Protein AF-A0AAD9ZDY5-F1 (afdb_monomer_lite)

Organism: NCBI:txid209136

Structure (mmCIF, N/CA/C/O backbone):
data_AF-A0AAD9ZDY5-F1
#
_entry.id   AF-A0AAD9ZDY5-F1
#
loop_
_atom_site.group_PDB
_atom_site.id
_atom_site.type_symbol
_atom_site.label_atom_id
_atom_site.label_alt_id
_atom_site.label_comp_id
_atom_site.label_asym_id
_atom_site.label_entity_id
_atom_site.label_seq_id
_atom_site.pdbx_PDB_ins_code
_atom_site.Cartn_x
_atom_site.Cartn_y
_atom_site.Cartn_z
_atom_site.occupancy
_atom_site.B_iso_or_equiv
_atom_site.auth_seq_id
_atom_site.auth_comp_id
_atom_site.auth_asym_id
_atom_site.auth_atom_id
_atom_site.pdbx_PDB_model_num
ATOM 1 N N . MET A 1 1 ? -58.727 26.977 -11.444 1.00 48.38 1 MET A N 1
ATOM 2 C CA . MET A 1 1 ? -58.550 25.915 -10.421 1.00 48.38 1 MET A CA 1
ATOM 3 C C . MET A 1 1 ? -57.784 26.545 -9.256 1.00 48.38 1 MET A C 1
ATOM 5 O O . MET A 1 1 ? -56.664 26.958 -9.474 1.00 48.38 1 MET A O 1
ATOM 9 N N . LYS A 1 2 ? -58.421 27.080 -8.205 1.00 44.88 2 LYS A N 1
ATOM 10 C CA . LYS A 1 2 ? -58.907 26.459 -6.950 1.00 44.88 2 LYS A CA 1
ATOM 11 C C . LYS A 1 2 ? -57.870 25.620 -6.163 1.00 44.88 2 LYS A C 1
ATOM 13 O O . LYS A 1 2 ? -57.657 24.466 -6.496 1.00 44.88 2 LYS A O 1
ATOM 18 N N . ARG A 1 3 ? -57.449 26.233 -5.041 1.00 40.69 3 ARG A N 1
ATOM 19 C CA . ARG A 1 3 ? -57.133 25.722 -3.685 1.00 40.69 3 ARG A CA 1
ATOM 20 C C . ARG A 1 3 ? -55.734 25.196 -3.337 1.00 40.69 3 ARG A C 1
ATOM 22 O O . ARG A 1 3 ? -55.318 24.111 -3.715 1.00 40.69 3 ARG A O 1
ATOM 29 N N . SER A 1 4 ? -55.134 25.991 -2.453 1.00 51.84 4 SER A N 1
ATOM 30 C CA . SER A 1 4 ? -54.236 25.678 -1.345 1.00 51.84 4 SER A CA 1
ATOM 31 C C . SER A 1 4 ? -54.611 24.438 -0.517 1.00 51.84 4 SER A C 1
ATOM 33 O O . SER A 1 4 ? -55.786 24.232 -0.225 1.00 51.84 4 SER A O 1
ATOM 35 N N . HIS A 1 5 ? -53.577 23.746 -0.029 1.00 54.25 5 HIS A N 1
ATOM 36 C CA . HIS A 1 5 ? -53.482 22.949 1.210 1.00 54.25 5 HIS A CA 1
ATOM 37 C C . HIS A 1 5 ? -52.012 23.139 1.669 1.00 54.25 5 HIS A C 1
ATOM 39 O O . HIS A 1 5 ? -51.131 22.971 0.835 1.00 54.25 5 HIS A O 1
ATOM 45 N N . SER A 1 6 ? -51.584 23.689 2.815 1.00 48.94 6 SER A N 1
ATOM 46 C CA . SER A 1 6 ? -51.916 23.586 4.249 1.00 48.94 6 SER A CA 1
ATOM 47 C C . SER A 1 6 ? -51.700 22.202 4.875 1.00 48.94 6 SER A C 1
ATOM 49 O O . SER A 1 6 ? -52.389 21.263 4.491 1.00 48.94 6 SER A O 1
ATOM 51 N N . GLY A 1 7 ? -50.863 22.150 5.924 1.00 44.59 7 GLY A N 1
ATOM 52 C CA . GLY A 1 7 ? -50.827 21.094 6.955 1.00 44.59 7 GLY A CA 1
ATOM 53 C C . GLY A 1 7 ? -49.556 20.237 6.909 1.00 44.59 7 GLY A C 1
ATOM 54 O O . GLY A 1 7 ? -49.400 19.461 5.981 1.00 44.59 7 GLY A O 1
ATOM 55 N N . LEU A 1 8 ? -48.542 20.491 7.747 1.00 52.94 8 LEU A N 1
ATOM 56 C CA . LEU A 1 8 ? -48.371 20.037 9.147 1.00 52.94 8 LEU A CA 1
ATOM 57 C C . LEU A 1 8 ? -48.016 18.544 9.272 1.00 52.94 8 LEU A C 1
ATOM 59 O O . LEU A 1 8 ? -48.849 17.693 8.992 1.00 52.94 8 LEU A O 1
ATOM 63 N N . SER A 1 9 ? -46.840 18.247 9.838 1.00 45.91 9 SER A N 1
ATOM 64 C CA . SER A 1 9 ? -46.725 17.163 10.821 1.00 45.91 9 SER A CA 1
ATOM 65 C C . SER A 1 9 ? -45.540 17.398 11.756 1.00 45.91 9 SER A C 1
ATOM 67 O O . SER A 1 9 ? -44.378 17.300 11.369 1.00 45.91 9 SER A O 1
ATOM 69 N N . SER A 1 10 ? -45.886 17.753 12.990 1.00 53.31 10 SER A N 1
ATOM 70 C CA . SER A 1 10 ? -45.006 18.027 14.120 1.00 53.31 10 SER A CA 1
ATOM 71 C C . SER A 1 10 ? -45.019 16.840 15.066 1.00 53.31 10 SER A C 1
ATOM 73 O O . SER A 1 10 ? -46.052 16.630 15.694 1.00 53.31 10 SER A O 1
ATOM 75 N N . HIS A 1 11 ? -43.910 16.129 15.272 1.00 50.25 11 HIS A N 1
ATOM 76 C CA . HIS A 1 11 ? -43.751 15.334 16.495 1.00 50.25 11 HIS A CA 1
ATOM 77 C C . HIS A 1 11 ? -42.290 15.004 16.759 1.00 50.25 11 HIS A C 1
ATOM 79 O O . HIS A 1 11 ? -41.773 14.091 16.126 1.00 50.25 11 HIS A O 1
ATOM 85 N N . ASN A 1 12 ? -41.692 15.651 17.765 1.00 50.47 12 ASN A N 1
ATOM 86 C CA . ASN A 1 12 ? -40.904 14.947 18.778 1.00 50.47 12 ASN A CA 1
ATOM 87 C C . ASN A 1 12 ? -40.606 15.833 20.005 1.00 50.47 12 ASN A C 1
ATOM 89 O O . ASN A 1 12 ? -39.771 16.729 19.988 1.00 50.47 12 ASN A O 1
ATOM 93 N N . THR A 1 13 ? -41.332 15.487 21.073 1.00 49.62 13 THR A N 1
ATOM 94 C CA . THR A 1 13 ? -40.859 15.339 22.459 1.00 49.62 13 THR A CA 1
ATOM 95 C C . THR A 1 13 ? -40.334 16.573 23.193 1.00 49.62 13 THR A C 1
ATOM 97 O O . THR A 1 13 ? -39.144 16.866 23.226 1.00 49.62 13 THR A O 1
ATOM 100 N N . CYS A 1 14 ? -41.280 17.213 23.885 1.00 41.66 14 CYS A N 1
ATOM 101 C CA . CYS A 1 14 ? -41.255 17.466 25.330 1.00 41.66 14 CYS A CA 1
ATOM 102 C C . CYS A 1 14 ? -40.020 16.894 26.056 1.00 41.66 14 CYS A C 1
ATOM 104 O O . CYS A 1 14 ? -39.949 15.692 26.309 1.00 41.66 14 CYS A O 1
ATOM 106 N N . THR A 1 15 ? -39.097 17.777 26.434 1.00 44.28 15 THR A N 1
ATOM 107 C CA . THR A 1 15 ? -38.132 17.526 27.506 1.00 44.28 15 THR A CA 1
ATOM 108 C C . THR A 1 15 ? -38.525 18.429 28.657 1.00 44.28 15 THR A C 1
ATOM 110 O O . THR A 1 15 ? -38.442 19.652 28.574 1.00 44.28 15 THR A O 1
ATOM 113 N N . THR A 1 16 ? -39.034 17.786 29.698 1.00 54.22 16 THR A N 1
ATOM 114 C CA . THR A 1 16 ? -39.453 18.356 30.969 1.00 54.22 16 THR A CA 1
ATOM 115 C C . THR A 1 16 ? -38.329 19.182 31.589 1.00 54.22 16 THR A C 1
ATOM 117 O O . THR A 1 16 ? -37.260 18.663 31.903 1.00 54.22 16 THR A O 1
ATOM 120 N N . GLU A 1 17 ? -38.604 20.470 31.761 1.00 45.62 17 GLU A N 1
ATOM 121 C CA . GLU A 1 17 ? -37.841 21.419 32.563 1.00 45.62 17 GLU A CA 1
ATOM 122 C C . GLU A 1 17 ? -38.051 21.101 34.058 1.00 45.62 17 GLU A C 1
ATOM 124 O O . GLU A 1 17 ? -39.197 21.081 34.517 1.00 45.62 17 GLU A O 1
ATOM 129 N N . PRO A 1 18 ? -37.001 20.819 34.848 1.00 58.38 18 PRO A N 1
ATOM 130 C CA . PRO A 1 18 ? -37.120 20.826 36.297 1.00 58.38 18 PRO A CA 1
ATOM 131 C C . PRO A 1 18 ? -36.876 22.238 36.853 1.00 58.38 18 PRO A C 1
ATOM 133 O O . PRO A 1 18 ? -35.800 22.811 36.687 1.00 58.38 18 PRO A O 1
ATOM 136 N N . GLU A 1 19 ? -37.888 22.757 37.555 1.00 52.62 19 GLU A N 1
ATOM 137 C CA . GLU A 1 19 ? -37.871 23.988 38.358 1.00 52.62 19 GLU A CA 1
ATOM 138 C C . GLU A 1 19 ? -36.585 24.187 39.195 1.00 52.62 19 GLU A C 1
ATOM 140 O O . GLU A 1 19 ? -36.143 23.259 39.889 1.00 52.62 19 GLU A O 1
ATOM 145 N N . PRO A 1 20 ? -36.057 25.422 39.300 1.00 54.31 20 PRO A N 1
ATOM 146 C CA . PRO A 1 20 ? -35.065 25.766 40.309 1.00 54.31 20 PRO A CA 1
ATOM 147 C C . PRO A 1 20 ? -35.729 25.951 41.684 1.00 54.31 20 PRO A C 1
ATOM 149 O O . PRO A 1 20 ? -36.298 26.995 42.011 1.00 54.31 20 PRO A O 1
ATOM 152 N N . LYS A 1 21 ? -35.616 24.930 42.541 1.00 61.47 21 LYS A N 1
ATOM 153 C CA . LYS A 1 21 ? -35.958 25.036 43.966 1.00 61.47 21 LYS A CA 1
ATOM 154 C C . LYS A 1 21 ? -34.981 25.970 44.687 1.00 61.47 21 LYS A C 1
ATOM 156 O O . LYS A 1 21 ? -33.767 25.797 44.619 1.00 61.47 21 LYS A O 1
ATOM 161 N N . LYS A 1 22 ? -35.558 26.926 45.422 1.00 58.84 22 LYS A N 1
ATOM 162 C CA . LYS A 1 22 ? -34.913 27.876 46.344 1.00 58.84 22 LYS A CA 1
ATOM 163 C C . LYS A 1 22 ? -33.744 27.257 47.120 1.00 58.84 22 LYS A C 1
ATOM 165 O O . LYS A 1 22 ? -33.921 26.328 47.906 1.00 58.84 22 LYS A O 1
ATOM 170 N N . GLN A 1 23 ? -32.571 27.849 46.933 1.00 52.72 23 GLN A N 1
ATOM 171 C CA . GLN A 1 23 ? -31.323 27.493 47.592 1.00 52.72 23 GLN A CA 1
ATOM 172 C C . GLN A 1 23 ? -31.257 28.190 48.962 1.00 52.72 23 GLN A C 1
ATOM 174 O O . GLN A 1 23 ? -31.264 29.418 49.044 1.00 52.72 23 GLN A O 1
ATOM 179 N N . LYS A 1 24 ? -31.247 27.401 50.044 1.00 59.22 24 LYS A N 1
ATOM 180 C CA . LYS A 1 24 ? -30.863 27.868 51.386 1.00 59.22 24 LYS A CA 1
ATOM 181 C C . LYS A 1 24 ? -29.344 28.114 51.420 1.00 59.22 24 LYS A C 1
ATOM 183 O O . LYS A 1 24 ? -28.620 27.373 50.753 1.00 59.22 24 LYS A O 1
ATOM 188 N N . PRO A 1 25 ? -28.851 29.098 52.191 1.00 52.81 25 PRO A N 1
ATOM 189 C CA . PRO A 1 25 ? -27.426 29.231 52.445 1.00 52.81 25 PRO A CA 1
ATOM 190 C C . PRO A 1 25 ? -27.029 28.135 53.438 1.00 52.81 25 PRO A C 1
ATOM 192 O O . PRO A 1 25 ? -27.469 28.156 54.585 1.00 52.81 25 PRO A O 1
ATOM 19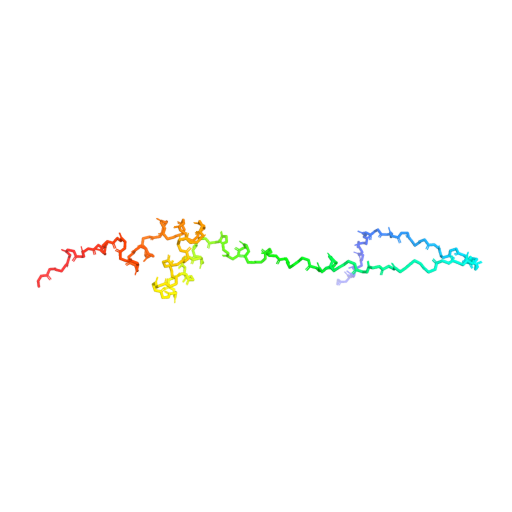5 N N . ASP A 1 26 ? -26.273 27.146 52.969 1.00 55.91 26 ASP A N 1
ATOM 196 C CA . ASP A 1 26 ? -25.674 26.125 53.826 1.00 55.91 26 ASP A CA 1
ATOM 197 C C . ASP A 1 26 ? -24.197 26.472 54.020 1.00 55.91 26 ASP A C 1
ATOM 199 O O . ASP A 1 26 ? -23.421 26.598 53.063 1.00 55.91 26 ASP A O 1
ATOM 203 N N . ASP A 1 27 ? -23.865 26.726 55.279 1.00 58.34 27 ASP A N 1
ATOM 204 C CA . ASP A 1 27 ? -22.541 27.032 55.775 1.00 58.34 27 ASP A CA 1
ATOM 205 C C . ASP A 1 27 ? -21.574 25.867 55.553 1.00 58.34 27 ASP A C 1
ATOM 207 O O . ASP A 1 27 ? -21.769 24.744 56.011 1.00 58.34 27 ASP A O 1
ATOM 211 N N . GLY A 1 28 ? -20.423 26.200 54.975 1.00 57.41 28 GLY A N 1
ATOM 212 C CA . GLY A 1 28 ? -19.196 25.485 55.279 1.00 57.41 28 GLY A CA 1
ATOM 213 C C . GLY A 1 28 ? -18.781 24.388 54.301 1.00 57.41 28 GLY A C 1
ATOM 214 O O . GLY A 1 28 ? -19.520 23.490 53.914 1.00 57.41 28 GLY A O 1
ATOM 215 N N . LYS A 1 29 ? -17.466 24.408 54.049 1.00 54.47 29 LYS A N 1
ATOM 216 C CA . LYS A 1 29 ? -16.637 23.338 53.470 1.00 54.47 29 LYS A CA 1
ATOM 217 C C . LYS A 1 29 ? -16.468 23.385 51.948 1.00 54.47 29 LYS A C 1
ATOM 219 O O . LYS A 1 29 ? -16.875 22.495 51.207 1.00 54.47 29 LYS A O 1
ATOM 224 N N . ARG A 1 30 ? -15.695 24.390 51.508 1.00 50.75 30 ARG A N 1
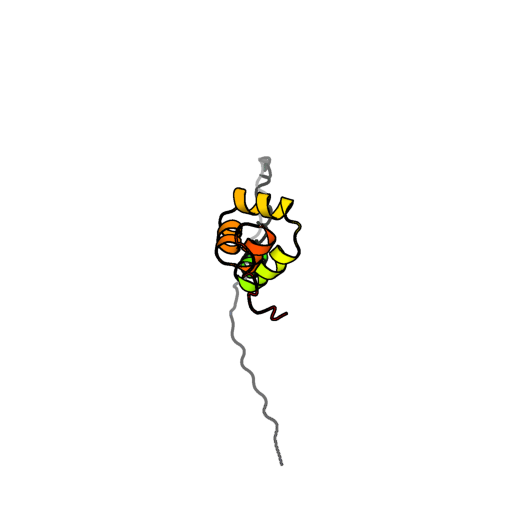ATOM 225 C CA . ARG A 1 30 ? -14.901 24.346 50.266 1.00 50.75 30 ARG A CA 1
ATOM 226 C C . ARG A 1 30 ? -14.057 23.064 50.249 1.00 50.75 30 ARG A C 1
ATOM 228 O O . ARG A 1 30 ? -12.992 23.000 50.856 1.00 50.75 30 ARG A O 1
ATOM 235 N N . LYS A 1 31 ? -14.546 22.028 49.568 1.00 60.19 31 LYS A N 1
ATOM 236 C CA . LYS A 1 31 ? -13.738 20.887 49.134 1.00 60.19 31 LYS A CA 1
ATOM 237 C C . LYS A 1 31 ? -13.120 21.277 47.798 1.00 60.19 31 LYS A C 1
ATOM 239 O O . LYS A 1 31 ? -13.839 21.502 46.827 1.00 60.19 31 LYS A O 1
ATOM 244 N N . ASN A 1 32 ? -11.798 21.401 47.772 1.00 55.53 32 ASN A N 1
ATOM 245 C CA . ASN A 1 32 ? -11.029 21.657 46.562 1.00 55.53 32 ASN A CA 1
ATOM 246 C C . ASN A 1 32 ? -11.315 20.541 45.551 1.00 55.53 32 ASN A C 1
ATOM 248 O O . ASN A 1 32 ? -10.858 19.410 45.712 1.00 55.53 32 ASN A O 1
ATOM 252 N N . ARG A 1 33 ? -12.117 20.852 44.530 1.00 54.25 33 ARG A N 1
ATOM 253 C CA . ARG A 1 33 ? -12.375 19.962 43.402 1.00 54.25 33 ARG A CA 1
ATOM 254 C C . ARG A 1 33 ? -11.114 19.962 42.542 1.00 54.25 33 ARG A C 1
ATOM 256 O O . ARG A 1 33 ? -10.921 20.851 41.720 1.00 54.25 33 ARG A O 1
ATOM 263 N N . LEU A 1 34 ? -10.235 18.996 42.796 1.00 61.44 34 LEU A N 1
ATOM 264 C CA . LEU A 1 34 ? -9.134 18.655 41.905 1.00 61.44 34 LEU A CA 1
ATOM 265 C C . LEU A 1 34 ? -9.760 18.244 40.567 1.00 61.44 34 LEU A C 1
ATOM 267 O O . LEU A 1 34 ? -10.376 17.186 40.460 1.00 61.44 34 LEU A O 1
ATOM 271 N N . VAL A 1 35 ? -9.691 19.136 39.583 1.00 61.34 35 VAL A N 1
ATOM 272 C CA . VAL A 1 35 ? -10.116 18.867 38.210 1.00 61.34 35 VAL A CA 1
ATOM 273 C C . VAL A 1 35 ? -9.165 17.830 37.623 1.00 61.34 35 VAL A C 1
ATOM 275 O O . VAL A 1 35 ? -8.015 18.116 37.302 1.00 61.34 35 VAL A O 1
ATOM 278 N N . THR A 1 36 ? -9.629 16.588 37.552 1.00 56.78 36 THR A N 1
ATOM 279 C CA . THR A 1 36 ? -8.951 15.513 36.837 1.00 56.78 36 THR A CA 1
ATOM 280 C C . THR A 1 36 ? -8.962 15.843 35.347 1.00 56.78 36 THR A C 1
ATOM 282 O O . THR A 1 36 ? -10.024 16.043 34.765 1.00 56.78 36 THR A O 1
ATOM 285 N N . PHE A 1 37 ? -7.781 15.873 34.728 1.00 60.12 37 PHE A N 1
ATOM 286 C CA . PHE A 1 37 ? -7.521 16.123 33.298 1.00 60.12 37 PHE A CA 1
ATOM 287 C C . PHE A 1 37 ? -8.176 15.112 32.324 1.00 60.12 37 PHE A C 1
ATOM 289 O O . PHE A 1 37 ? -7.798 15.026 31.162 1.00 60.12 37 PHE A O 1
ATOM 296 N N . THR A 1 38 ? -9.138 14.308 32.770 1.00 60.09 38 THR A N 1
ATOM 297 C CA . THR A 1 38 ? -9.740 13.211 32.000 1.00 60.09 38 THR A CA 1
ATOM 298 C C . THR A 1 38 ? -10.982 13.616 31.205 1.00 60.09 38 THR A C 1
ATOM 300 O O . THR A 1 38 ? -11.534 12.776 30.506 1.00 60.09 38 THR A O 1
ATOM 303 N N . ASP A 1 39 ? -11.411 14.877 31.279 1.00 57.78 39 ASP A N 1
ATOM 304 C CA . ASP A 1 39 ? -12.599 15.403 30.581 1.00 57.78 39 ASP A CA 1
ATOM 305 C C . ASP A 1 39 ? -12.254 16.064 29.229 1.00 57.78 39 ASP A C 1
ATOM 307 O O . ASP A 1 39 ? -12.865 17.039 28.796 1.00 57.78 39 ASP A O 1
ATOM 311 N N . LEU A 1 40 ? -11.215 15.559 28.555 1.00 66.88 40 LEU A N 1
ATOM 312 C CA . LEU A 1 40 ? -10.931 15.938 27.174 1.00 66.88 40 LEU A CA 1
ATOM 313 C C . LEU A 1 40 ? -11.812 15.102 26.230 1.00 66.88 40 LEU A C 1
ATOM 315 O O . LEU A 1 40 ? -11.835 13.873 26.356 1.00 66.88 40 LEU A O 1
ATOM 319 N N . PRO A 1 41 ? -12.506 15.729 25.259 1.00 63.97 41 PRO A N 1
ATOM 320 C CA . PRO A 1 41 ? -13.243 15.016 24.227 1.00 63.97 41 PRO A CA 1
ATOM 321 C C . PRO A 1 41 ? -12.324 14.000 23.551 1.00 63.97 41 PRO A C 1
ATOM 323 O O . PRO A 1 41 ? -11.288 14.368 22.993 1.00 63.97 41 PRO A O 1
ATOM 326 N N . LYS A 1 42 ? -12.689 12.714 23.603 1.00 66.50 42 LYS A N 1
ATOM 327 C CA . LYS A 1 42 ? -11.993 11.680 22.832 1.00 66.50 42 LYS A CA 1
ATOM 328 C C . LYS A 1 42 ? -12.043 12.097 21.362 1.00 66.50 42 LYS A C 1
ATOM 330 O O . LYS A 1 42 ? -13.151 12.247 20.841 1.00 66.50 42 LYS A O 1
ATOM 335 N N . PRO A 1 43 ? -10.897 12.284 20.685 1.00 65.50 43 PRO A N 1
ATOM 336 C CA . PRO A 1 43 ? -10.914 12.539 19.258 1.00 65.50 43 PRO A CA 1
ATOM 337 C C . PRO A 1 43 ? -11.638 11.372 18.583 1.00 65.50 43 PRO A C 1
ATOM 339 O O . PRO A 1 43 ? -11.262 10.209 18.742 1.00 65.50 43 PRO A O 1
ATOM 342 N N . SER A 1 44 ? -12.732 11.685 17.886 1.00 66.50 44 SER A N 1
ATOM 343 C CA . SER A 1 44 ? -13.488 10.704 17.118 1.00 66.50 44 SER A CA 1
ATOM 344 C C . SER A 1 44 ? -12.622 10.255 15.945 1.00 66.50 44 SER A C 1
ATOM 346 O O . SER A 1 44 ? -12.537 10.921 14.917 1.00 66.50 44 SER A O 1
ATOM 348 N N . MET A 1 45 ? -11.958 9.113 16.107 1.00 65.06 45 MET A N 1
ATOM 349 C CA . MET A 1 45 ? -11.175 8.448 15.057 1.00 65.06 45 MET A CA 1
ATOM 350 C C . MET A 1 45 ? -12.057 7.913 13.912 1.00 65.06 45 MET A C 1
ATOM 352 O O . MET A 1 45 ? -11.541 7.324 12.967 1.00 65.06 45 MET A O 1
ATOM 356 N N . ALA A 1 46 ? -13.381 8.098 13.977 1.00 62.03 46 ALA A N 1
ATOM 357 C CA . ALA A 1 46 ? -14.344 7.450 13.091 1.00 62.03 46 ALA A CA 1
ATOM 358 C C . ALA A 1 46 ? -14.150 7.793 11.606 1.00 62.03 46 ALA A C 1
ATOM 360 O O . ALA A 1 46 ? -14.436 6.961 10.750 1.00 62.03 46 ALA A O 1
ATOM 361 N N . ALA A 1 47 ? -13.665 8.995 11.282 1.00 59.56 47 ALA A N 1
ATOM 362 C CA . ALA A 1 47 ? -13.450 9.396 9.892 1.00 59.56 47 ALA A CA 1
ATOM 363 C C . ALA A 1 47 ? -12.212 8.721 9.272 1.00 59.56 47 ALA A C 1
ATOM 365 O O . ALA A 1 47 ? -12.269 8.250 8.139 1.00 59.56 47 ALA A O 1
ATOM 366 N N . SER A 1 48 ? -11.106 8.608 10.018 1.00 59.34 48 SER A N 1
ATOM 367 C CA . SER A 1 48 ? -9.884 7.961 9.518 1.00 59.34 48 SER A CA 1
ATOM 368 C C . SER A 1 48 ? -10.042 6.446 9.383 1.00 59.34 48 SER A C 1
ATOM 370 O O . SER A 1 48 ? -9.455 5.851 8.482 1.00 59.34 48 SER A O 1
ATOM 372 N N . THR A 1 49 ? -10.887 5.820 10.212 1.00 60.78 49 THR A N 1
ATOM 373 C CA . THR A 1 49 ? -11.208 4.388 10.074 1.00 60.78 49 THR A CA 1
ATOM 374 C C . THR A 1 49 ? -11.998 4.095 8.800 1.00 60.78 49 THR A C 1
ATOM 376 O O . THR A 1 49 ? -11.813 3.038 8.209 1.00 60.78 49 THR A O 1
ATOM 379 N N . GLN A 1 50 ? -12.847 5.026 8.352 1.00 62.31 50 GLN A N 1
ATOM 380 C CA . GLN A 1 50 ? -13.639 4.860 7.129 1.00 62.31 50 GLN A CA 1
ATOM 381 C C . GLN A 1 50 ? -12.778 4.957 5.865 1.00 62.31 50 GLN A C 1
ATOM 383 O O . GLN A 1 50 ? -12.951 4.159 4.951 1.00 62.31 50 GLN A O 1
ATOM 388 N N . VAL A 1 51 ? -11.813 5.882 5.830 1.00 59.97 51 VAL A N 1
ATOM 389 C CA . VAL A 1 51 ? -10.904 6.062 4.681 1.00 59.97 51 VAL A CA 1
ATOM 390 C C . VAL A 1 51 ? -9.962 4.865 4.513 1.00 59.97 51 VAL A C 1
ATOM 392 O O . VAL A 1 51 ? -9.775 4.387 3.399 1.00 59.97 51 VAL A O 1
ATOM 395 N N . LEU A 1 52 ? -9.414 4.335 5.613 1.00 63.59 52 LEU A N 1
ATOM 396 C CA . LEU A 1 52 ? -8.576 3.125 5.597 1.00 63.59 52 LEU A CA 1
ATOM 397 C C . LEU A 1 52 ? -9.387 1.826 5.439 1.00 63.59 52 LEU A C 1
ATOM 399 O O . LEU A 1 52 ? -8.802 0.757 5.289 1.00 63.59 52 LEU A O 1
ATOM 403 N N . GLY A 1 53 ? -10.718 1.909 5.496 1.00 70.31 53 GLY A N 1
ATOM 404 C CA . GLY A 1 53 ? -11.623 0.780 5.296 1.00 70.31 53 GLY A CA 1
ATOM 405 C C . GLY A 1 53 ? -11.888 0.448 3.827 1.00 70.31 53 GLY A C 1
ATOM 406 O O . GLY A 1 53 ? -12.510 -0.576 3.561 1.00 70.31 53 GLY A O 1
ATOM 407 N N . ILE A 1 54 ? -11.434 1.290 2.891 1.00 85.19 54 ILE A N 1
ATOM 408 C CA . ILE A 1 54 ? -11.554 1.075 1.444 1.00 85.19 54 ILE A CA 1
ATOM 409 C C . ILE A 1 54 ? -10.188 0.598 0.919 1.00 85.19 54 ILE A C 1
ATOM 411 O O . ILE A 1 54 ? -9.267 1.419 0.812 1.00 85.19 54 ILE A O 1
ATOM 415 N N . PRO A 1 55 ? -10.020 -0.701 0.607 1.00 82.81 55 PRO A N 1
ATOM 416 C CA . PRO A 1 55 ? -8.735 -1.265 0.188 1.00 82.81 55 PRO A CA 1
ATOM 417 C C . PRO A 1 55 ? -8.123 -0.562 -1.029 1.00 82.81 55 PRO A C 1
ATOM 419 O O . PRO A 1 55 ? -6.917 -0.330 -1.068 1.00 82.81 55 PRO A O 1
ATOM 422 N N . GLU A 1 56 ? -8.949 -0.155 -1.991 1.00 86.56 56 GLU A N 1
ATOM 423 C CA . GLU A 1 56 ? -8.522 0.496 -3.231 1.00 86.56 56 GLU A CA 1
ATOM 424 C C . GLU A 1 56 ? -7.948 1.892 -2.966 1.00 86.56 56 GLU A C 1
ATOM 426 O O . GLU A 1 56 ? -6.934 2.291 -3.540 1.00 86.56 56 GLU A O 1
ATOM 431 N N . LEU A 1 57 ? -8.574 2.6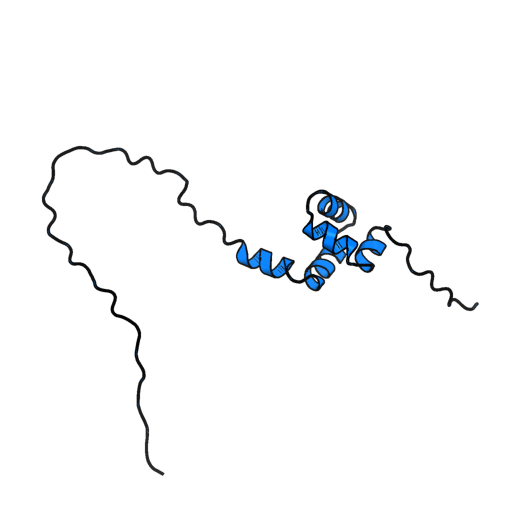40 -2.054 1.00 88.12 57 LEU A N 1
ATOM 432 C CA . LEU A 1 57 ? -8.109 3.971 -1.674 1.00 88.12 57 LEU A CA 1
ATOM 433 C C . LEU A 1 57 ? -6.808 3.889 -0.869 1.00 88.12 57 LEU A C 1
ATOM 435 O O . LEU A 1 57 ? -5.900 4.710 -1.047 1.00 88.12 57 LEU A O 1
ATOM 439 N N . LEU A 1 58 ? -6.704 2.877 -0.006 1.00 87.19 58 LEU A N 1
ATOM 440 C CA . LEU A 1 58 ? -5.492 2.577 0.742 1.00 87.19 58 LEU A CA 1
ATOM 441 C C . LEU A 1 58 ? -4.333 2.235 -0.201 1.00 87.19 58 LEU A C 1
ATOM 443 O O . LEU A 1 58 ? -3.253 2.810 -0.071 1.00 87.19 58 LEU A O 1
ATOM 447 N N . GLU A 1 59 ? -4.571 1.367 -1.185 1.00 90.56 59 GLU A N 1
ATOM 448 C CA . GLU A 1 59 ? -3.595 1.017 -2.217 1.00 90.56 59 GLU A CA 1
ATOM 449 C C . GLU A 1 59 ? -3.138 2.253 -3.000 1.00 90.56 59 GLU A C 1
ATOM 451 O O . GLU A 1 59 ? -1.937 2.492 -3.136 1.00 90.56 59 GLU A O 1
ATOM 456 N N . MET A 1 60 ? -4.078 3.080 -3.469 1.00 90.12 60 MET A N 1
ATOM 457 C CA . MET A 1 60 ? -3.756 4.317 -4.181 1.00 90.12 60 MET A CA 1
ATOM 458 C C . MET A 1 60 ? -2.890 5.250 -3.343 1.00 90.12 60 MET A C 1
ATOM 460 O O . MET A 1 60 ? -1.915 5.799 -3.851 1.00 90.12 60 MET A O 1
ATOM 464 N N . THR A 1 61 ? -3.219 5.421 -2.065 1.00 89.81 61 THR A N 1
ATOM 465 C CA . THR A 1 61 ? -2.436 6.267 -1.158 1.00 89.81 61 THR A CA 1
ATOM 466 C C . THR A 1 61 ? -1.020 5.716 -1.014 1.00 89.81 61 THR A C 1
ATOM 468 O O . THR A 1 61 ? -0.050 6.455 -1.166 1.00 89.81 61 THR A O 1
ATOM 471 N N . LEU A 1 62 ? -0.897 4.405 -0.800 1.00 90.75 62 LEU A N 1
ATOM 472 C CA . LEU A 1 62 ? 0.382 3.721 -0.653 1.00 90.75 62 LEU A CA 1
ATOM 473 C C . LEU A 1 62 ? 1.256 3.801 -1.907 1.00 90.75 62 LEU A C 1
ATOM 475 O O . LEU A 1 62 ? 2.462 3.982 -1.785 1.00 90.75 62 LEU A O 1
ATOM 479 N N . LEU A 1 63 ? 0.679 3.749 -3.108 1.00 92.56 63 LEU A N 1
ATOM 480 C CA . LEU A 1 63 ? 1.440 3.861 -4.358 1.00 92.56 63 LEU A CA 1
ATOM 481 C C . LEU A 1 63 ? 2.179 5.204 -4.507 1.00 92.56 63 LEU A C 1
ATOM 483 O O . LEU A 1 63 ? 3.218 5.250 -5.172 1.00 92.56 63 LEU A O 1
ATOM 487 N N . HIS A 1 64 ? 1.689 6.269 -3.865 1.00 92.44 64 HIS A N 1
ATOM 488 C CA . HIS A 1 64 ? 2.314 7.599 -3.880 1.00 92.44 64 HIS A CA 1
ATOM 489 C C . HIS A 1 64 ? 3.392 7.781 -2.802 1.00 92.44 64 HIS A C 1
ATOM 491 O O . HIS A 1 64 ? 4.136 8.760 -2.834 1.00 92.44 64 HIS A O 1
ATOM 497 N N . VAL A 1 65 ? 3.499 6.852 -1.852 1.00 90.44 65 VAL A N 1
ATOM 498 C CA . VAL A 1 65 ? 4.526 6.879 -0.807 1.00 90.44 65 VAL A CA 1
ATOM 499 C C . VAL A 1 65 ? 5.850 6.342 -1.372 1.00 90.44 65 VAL A C 1
ATOM 501 O O . VAL A 1 65 ? 5.866 5.498 -2.272 1.00 90.44 65 VAL A O 1
ATOM 504 N N . THR A 1 66 ? 6.983 6.842 -0.874 1.00 91.00 66 THR A N 1
ATOM 505 C CA . THR A 1 66 ? 8.318 6.314 -1.207 1.00 91.00 66 THR A CA 1
ATOM 506 C C . THR A 1 66 ? 8.534 4.925 -0.595 1.00 91.00 66 THR A C 1
ATOM 508 O O . THR A 1 66 ? 7.874 4.551 0.378 1.00 91.00 66 THR A O 1
ATOM 511 N N . GLU A 1 67 ? 9.450 4.123 -1.142 1.00 89.56 67 GLU A N 1
ATOM 512 C CA . GLU A 1 67 ? 9.582 2.711 -0.748 1.00 89.56 67 GLU A CA 1
ATOM 513 C C . GLU A 1 67 ? 10.006 2.543 0.723 1.00 89.56 67 GLU A C 1
ATOM 515 O O . GLU A 1 67 ? 9.516 1.656 1.421 1.00 89.56 67 GLU A O 1
ATOM 520 N N . LEU A 1 68 ? 10.875 3.422 1.237 1.00 88.81 68 LEU A N 1
ATOM 521 C CA . LEU A 1 68 ? 11.397 3.326 2.608 1.00 88.81 68 LEU A CA 1
ATOM 522 C C . LEU A 1 68 ? 10.304 3.487 3.694 1.00 88.81 68 LEU A C 1
ATOM 524 O O . LEU A 1 68 ? 10.208 2.626 4.581 1.00 88.81 68 LEU A O 1
ATOM 528 N N . PRO A 1 69 ? 9.443 4.527 3.660 1.00 89.25 69 PRO A N 1
ATOM 529 C CA . PRO A 1 69 ? 8.294 4.610 4.560 1.00 89.25 69 PRO A CA 1
ATOM 530 C C . PRO A 1 69 ? 7.312 3.448 4.403 1.00 89.25 69 PRO A C 1
ATOM 532 O O . PRO A 1 69 ? 6.790 2.969 5.405 1.00 89.25 69 PRO A O 1
ATOM 535 N N . LEU A 1 70 ? 7.089 2.954 3.182 1.00 88.81 70 LEU A N 1
ATOM 536 C CA . LEU A 1 70 ? 6.231 1.794 2.918 1.00 88.81 70 LEU A CA 1
ATOM 537 C C . LEU A 1 70 ? 6.719 0.537 3.651 1.00 88.81 70 LEU A C 1
ATOM 539 O O . LEU A 1 70 ? 5.944 -0.103 4.362 1.00 88.81 70 LEU A O 1
ATOM 543 N N . LEU A 1 71 ? 8.014 0.222 3.551 1.00 89.19 71 LEU A N 1
ATOM 544 C CA . LEU A 1 71 ? 8.626 -0.904 4.269 1.00 89.19 71 LEU A CA 1
ATOM 545 C C . LEU A 1 71 ? 8.528 -0.733 5.791 1.00 89.19 71 LEU A C 1
ATOM 547 O O . LEU A 1 71 ? 8.367 -1.706 6.533 1.00 89.19 71 LEU A O 1
ATOM 551 N N . THR A 1 72 ? 8.594 0.510 6.269 1.00 90.75 72 THR A N 1
ATOM 552 C CA . THR A 1 72 ? 8.402 0.824 7.690 1.00 90.75 72 THR A CA 1
ATOM 553 C C . THR A 1 72 ? 6.952 0.573 8.114 1.00 90.75 72 THR A C 1
ATOM 555 O O . THR A 1 72 ? 6.712 -0.107 9.113 1.00 90.75 72 THR A O 1
ATOM 558 N N . LEU A 1 73 ? 5.977 1.048 7.333 1.00 86.12 73 LEU A N 1
ATOM 559 C CA . LEU A 1 73 ? 4.546 0.845 7.583 1.00 86.12 73 LEU A CA 1
ATOM 560 C C . LEU A 1 73 ? 4.176 -0.644 7.599 1.00 86.12 73 LEU A C 1
ATOM 562 O O . LEU A 1 73 ? 3.474 -1.084 8.510 1.00 86.12 73 LEU A O 1
ATOM 566 N N . GLN A 1 74 ? 4.717 -1.430 6.664 1.00 87.88 74 GLN A N 1
ATOM 567 C CA . GLN A 1 74 ? 4.514 -2.881 6.583 1.00 87.88 74 GLN A CA 1
ATOM 568 C C . GLN A 1 74 ? 4.950 -3.618 7.863 1.00 87.88 74 GLN A C 1
ATOM 570 O O . GLN A 1 74 ? 4.315 -4.586 8.302 1.00 87.88 74 GLN A O 1
ATOM 575 N N . ARG A 1 75 ? 6.054 -3.179 8.480 1.00 87.75 75 ARG A N 1
ATOM 576 C CA . ARG A 1 75 ? 6.584 -3.799 9.702 1.00 87.75 75 ARG A CA 1
ATOM 577 C C . ARG A 1 75 ? 5.738 -3.466 10.923 1.00 87.75 75 ARG A C 1
ATOM 579 O O . ARG A 1 75 ? 5.498 -4.353 11.740 1.00 87.75 75 ARG A O 1
ATOM 586 N N . VAL A 1 76 ? 5.287 -2.219 11.035 1.00 84.56 76 VAL A N 1
ATOM 587 C CA . VAL A 1 76 ? 4.651 -1.699 12.254 1.00 84.56 76 VAL A CA 1
ATOM 588 C C . VAL A 1 76 ? 3.161 -2.032 12.320 1.00 84.56 76 VAL A C 1
ATOM 590 O O . VAL A 1 76 ? 2.648 -2.292 13.408 1.00 84.56 76 VAL A O 1
ATOM 593 N N . TYR A 1 77 ? 2.460 -2.076 11.185 1.00 87.44 77 TYR A N 1
ATOM 594 C CA . TYR A 1 77 ? 1.003 -2.174 11.186 1.00 87.44 77 TYR A CA 1
ATOM 595 C C . TYR A 1 77 ? 0.462 -3.289 10.285 1.00 87.44 77 TYR A C 1
ATOM 597 O O . TYR A 1 77 ? 0.720 -3.325 9.083 1.00 87.44 77 TYR A O 1
ATOM 605 N N . LYS A 1 78 ? -0.384 -4.154 10.863 1.00 88.19 78 LYS A N 1
ATOM 606 C CA . LYS A 1 78 ? -1.001 -5.296 10.163 1.00 88.19 78 LYS A CA 1
ATOM 607 C C . LYS A 1 78 ? -1.827 -4.884 8.944 1.00 88.19 78 LYS A C 1
ATOM 609 O O . LYS A 1 78 ? -1.592 -5.410 7.875 1.00 88.19 78 LYS A O 1
ATOM 614 N N . VAL A 1 79 ? -2.688 -3.872 9.076 1.00 86.75 79 VAL A N 1
ATOM 615 C CA . VAL A 1 79 ? -3.552 -3.401 7.971 1.00 86.75 79 VAL A CA 1
ATOM 616 C C . VAL A 1 79 ? -2.744 -3.015 6.727 1.00 86.75 79 VAL A C 1
ATOM 618 O O . VAL A 1 79 ? -3.131 -3.317 5.605 1.00 86.75 79 VAL A O 1
ATOM 621 N N . TRP A 1 80 ? -1.593 -2.373 6.925 1.00 87.12 80 TRP A N 1
ATOM 622 C CA . TRP A 1 80 ? -0.733 -1.936 5.827 1.00 87.12 80 TRP A CA 1
ATOM 623 C C . TRP A 1 80 ? 0.025 -3.108 5.213 1.00 87.12 80 TRP A C 1
ATOM 625 O O . TRP A 1 80 ? 0.221 -3.145 4.004 1.00 87.12 80 TRP A O 1
ATOM 635 N N . ARG A 1 81 ? 0.416 -4.085 6.036 1.00 90.62 81 ARG A N 1
ATOM 636 C CA . ARG A 1 81 ? 0.980 -5.343 5.554 1.00 90.62 81 ARG A CA 1
ATOM 637 C C . ARG A 1 81 ? -0.022 -6.107 4.701 1.00 90.62 81 ARG A C 1
ATOM 639 O O . ARG A 1 81 ? 0.326 -6.462 3.585 1.00 90.62 81 ARG A O 1
ATOM 646 N N . ASP A 1 82 ? -1.246 -6.277 5.187 1.00 89.94 82 ASP A N 1
ATOM 647 C CA . ASP A 1 82 ? -2.309 -6.989 4.478 1.00 89.94 82 ASP A CA 1
ATOM 648 C C . ASP A 1 82 ? -2.629 -6.292 3.142 1.00 89.94 82 ASP A C 1
ATOM 650 O O . ASP A 1 82 ? -2.789 -6.949 2.118 1.00 89.94 82 ASP A O 1
ATOM 654 N N . ALA A 1 83 ? -2.631 -4.953 3.116 1.00 89.62 83 ALA A N 1
ATOM 655 C CA . ALA A 1 83 ? -2.798 -4.180 1.884 1.00 89.62 83 ALA A CA 1
ATOM 656 C C 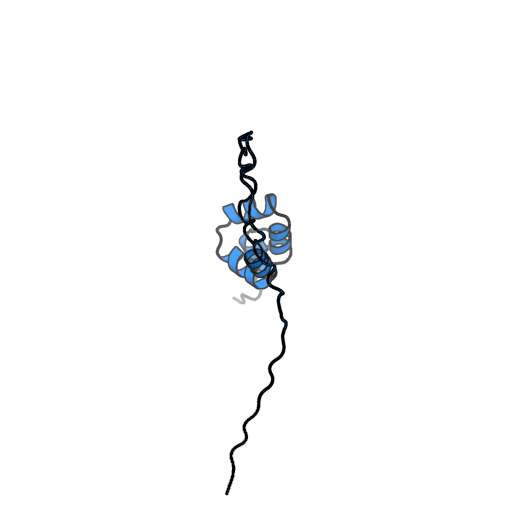. ALA A 1 83 ? -1.645 -4.384 0.881 1.00 89.62 83 ALA A C 1
ATOM 658 O O . ALA A 1 83 ? -1.886 -4.536 -0.317 1.00 89.62 83 ALA A O 1
ATOM 659 N N . ILE A 1 84 ? -0.393 -4.416 1.352 1.00 90.81 84 ILE A N 1
ATOM 660 C CA . ILE A 1 84 ? 0.787 -4.676 0.510 1.00 90.81 84 ILE A CA 1
ATOM 661 C C . ILE A 1 84 ? 0.785 -6.127 0.005 1.00 90.81 84 ILE A C 1
ATOM 663 O O . ILE A 1 84 ? 1.049 -6.376 -1.166 1.00 90.81 84 ILE A O 1
ATOM 667 N N . GLU A 1 85 ? 0.455 -7.096 0.856 1.00 90.56 85 GLU A N 1
ATOM 668 C CA . GLU A 1 85 ? 0.373 -8.516 0.493 1.00 90.56 85 GLU A CA 1
ATOM 669 C C . GLU A 1 85 ? -0.819 -8.817 -0.436 1.00 90.56 85 GLU A C 1
ATOM 671 O O . GLU A 1 85 ? -0.750 -9.736 -1.252 1.00 90.56 85 GLU A O 1
ATOM 676 N N . GLY A 1 86 ? -1.883 -8.013 -0.380 1.00 90.12 86 GLY A N 1
ATOM 677 C CA . GLY A 1 86 ? -3.040 -8.116 -1.271 1.00 90.12 86 GLY A CA 1
ATOM 678 C C . GLY A 1 86 ? -2.863 -7.448 -2.642 1.00 90.12 86 GLY A C 1
ATOM 679 O O . GLY A 1 86 ? -3.535 -7.840 -3.595 1.00 90.12 86 GLY A O 1
ATOM 680 N N . SER A 1 87 ? -1.962 -6.468 -2.780 1.00 91.12 87 SER A N 1
ATOM 681 C CA . SER A 1 87 ? -1.766 -5.718 -4.030 1.00 91.12 87 SER A CA 1
ATOM 682 C C . SER A 1 87 ? -0.511 -6.156 -4.788 1.00 91.12 87 SER A C 1
ATOM 684 O O . SER A 1 87 ? 0.621 -5.937 -4.356 1.00 91.12 87 SER A O 1
ATOM 686 N N . SER A 1 88 ? -0.700 -6.673 -6.008 1.00 91.38 88 SER A N 1
ATOM 687 C CA . SER A 1 88 ? 0.426 -6.976 -6.909 1.00 91.38 88 SER A CA 1
ATOM 688 C C . SER A 1 88 ? 1.211 -5.721 -7.313 1.00 91.38 88 SER A C 1
ATOM 690 O O . SER A 1 88 ? 2.423 -5.799 -7.486 1.00 91.38 88 SER A O 1
ATOM 692 N N . ARG A 1 89 ? 0.555 -4.557 -7.413 1.00 91.12 89 ARG A N 1
ATOM 693 C CA . ARG A 1 89 ? 1.210 -3.292 -7.788 1.00 91.12 89 ARG A CA 1
ATOM 694 C C . ARG A 1 89 ? 2.129 -2.788 -6.680 1.00 91.12 89 ARG A C 1
ATOM 696 O O . ARG A 1 89 ? 3.240 -2.343 -6.955 1.00 91.12 89 ARG A O 1
ATOM 703 N N . LEU A 1 90 ? 1.690 -2.882 -5.422 1.00 91.94 90 LEU A N 1
ATOM 704 C CA . LEU A 1 90 ? 2.524 -2.539 -4.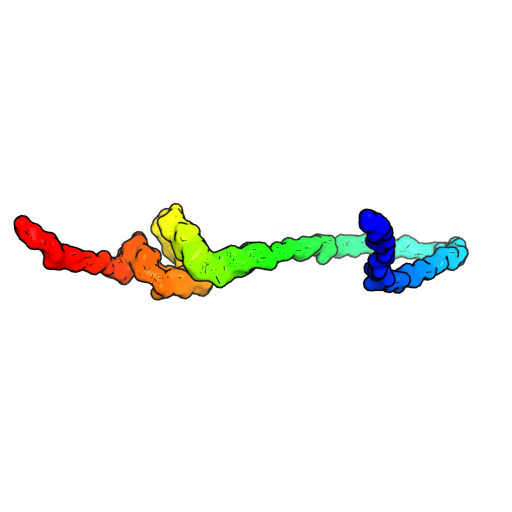268 1.00 91.94 90 LEU A CA 1
ATOM 705 C C . LEU A 1 90 ? 3.694 -3.513 -4.113 1.00 91.94 90 LEU A C 1
ATOM 707 O O . LEU A 1 90 ? 4.804 -3.082 -3.812 1.00 91.94 90 LEU A O 1
ATOM 711 N N . GLN A 1 91 ? 3.477 -4.802 -4.378 1.00 92.25 91 GLN A N 1
ATOM 712 C CA . GLN A 1 91 ? 4.552 -5.797 -4.376 1.00 92.25 91 GLN A CA 1
ATOM 713 C C . GLN A 1 91 ? 5.605 -5.525 -5.447 1.00 92.25 91 GLN A C 1
ATOM 715 O O . GLN A 1 91 ? 6.792 -5.630 -5.151 1.00 92.25 91 GLN A O 1
ATOM 720 N N . GLN A 1 92 ? 5.193 -5.154 -6.661 1.00 91.50 92 GLN A N 1
ATOM 721 C CA . GLN A 1 92 ? 6.111 -4.758 -7.734 1.00 91.50 92 GLN A CA 1
ATOM 722 C C . GLN A 1 92 ? 6.902 -3.506 -7.354 1.00 91.50 92 GLN A C 1
ATOM 724 O O . GLN A 1 92 ? 8.128 -3.512 -7.412 1.00 91.50 92 GLN A O 1
ATOM 729 N N . LYS A 1 93 ? 6.220 -2.467 -6.847 1.00 89.94 93 LYS A N 1
ATOM 730 C CA . LYS A 1 93 ? 6.866 -1.232 -6.371 1.00 89.94 93 LYS A CA 1
ATOM 731 C C . LYS A 1 93 ? 7.917 -1.498 -5.285 1.00 89.94 93 LYS A C 1
ATOM 733 O O . LYS A 1 93 ? 8.926 -0.807 -5.229 1.00 89.94 93 LYS A O 1
ATOM 738 N N . LEU A 1 94 ? 7.689 -2.489 -4.423 1.00 90.62 94 LEU A N 1
ATOM 739 C CA . LEU A 1 94 ? 8.621 -2.891 -3.364 1.00 90.62 94 LEU A CA 1
ATOM 740 C C . LEU A 1 94 ? 9.606 -3.992 -3.782 1.00 90.62 94 LEU A C 1
ATOM 742 O O . LEU A 1 94 ? 10.293 -4.542 -2.920 1.00 90.62 94 LEU A O 1
ATOM 746 N N . CYS A 1 95 ? 9.673 -4.336 -5.070 1.00 87.88 95 CYS A N 1
ATOM 747 C CA . CYS A 1 95 ? 10.514 -5.408 -5.607 1.00 87.88 95 CYS A CA 1
ATOM 748 C C . CYS A 1 95 ? 10.298 -6.774 -4.921 1.00 87.88 95 CYS A C 1
ATOM 750 O O . CYS A 1 95 ? 11.203 -7.604 -4.870 1.00 87.88 95 CYS A O 1
ATOM 752 N N . MET A 1 96 ? 9.103 -7.020 -4.377 1.00 87.69 96 MET A N 1
ATOM 753 C CA . MET A 1 96 ? 8.715 -8.296 -3.759 1.00 87.69 96 MET A CA 1
ATOM 754 C C . MET A 1 96 ? 8.257 -9.323 -4.792 1.00 87.69 96 MET A C 1
ATOM 756 O O . MET A 1 96 ? 8.336 -10.526 -4.554 1.00 87.69 96 MET A O 1
ATOM 760 N N . LYS A 1 97 ? 7.761 -8.848 -5.936 1.00 86.00 97 LYS A N 1
ATOM 761 C CA . LYS A 1 97 ? 7.323 -9.663 -7.064 1.00 86.00 97 LYS A CA 1
ATOM 762 C C . LYS A 1 97 ? 7.966 -9.104 -8.321 1.00 86.00 97 LYS A C 1
ATOM 764 O O . LYS A 1 97 ? 7.950 -7.893 -8.519 1.00 86.00 97 LYS A O 1
ATOM 769 N N . ALA A 1 98 ? 8.544 -9.981 -9.137 1.00 79.50 98 ALA A N 1
ATOM 770 C CA . ALA A 1 98 ? 9.059 -9.579 -10.436 1.00 79.50 98 ALA A CA 1
ATOM 771 C C . ALA A 1 98 ? 7.912 -9.022 -11.287 1.00 79.50 98 ALA A C 1
ATOM 773 O O . ALA A 1 98 ? 6.792 -9.553 -11.251 1.00 79.50 98 ALA A O 1
ATOM 774 N N . ASP A 1 99 ? 8.196 -7.973 -12.054 1.00 74.19 99 ASP A N 1
ATOM 775 C CA . ASP A 1 99 ? 7.290 -7.567 -13.116 1.00 74.19 99 ASP A CA 1
ATOM 776 C C . ASP A 1 99 ? 7.104 -8.754 -14.065 1.00 74.19 99 ASP A C 1
ATOM 778 O O . ASP A 1 99 ? 8.066 -9.495 -14.313 1.00 74.19 99 ASP A O 1
ATOM 782 N N . PRO A 1 100 ? 5.876 -9.005 -14.553 1.00 68.69 100 PRO A N 1
ATOM 783 C CA . PRO A 1 100 ? 5.698 -9.971 -15.616 1.00 68.69 100 PRO A CA 1
ATOM 784 C C . PRO A 1 100 ? 6.578 -9.499 -16.769 1.00 68.69 100 PRO A C 1
ATOM 786 O O . PRO A 1 100 ? 6.345 -8.441 -17.344 1.00 68.69 100 PRO A O 1
ATOM 789 N N . ILE A 1 101 ? 7.642 -10.253 -17.039 1.00 66.12 101 ILE A N 1
ATOM 790 C CA . ILE A 1 101 ? 8.482 -10.041 -18.208 1.00 66.12 101 ILE A CA 1
ATOM 791 C C . ILE A 1 101 ? 7.527 -10.173 -19.39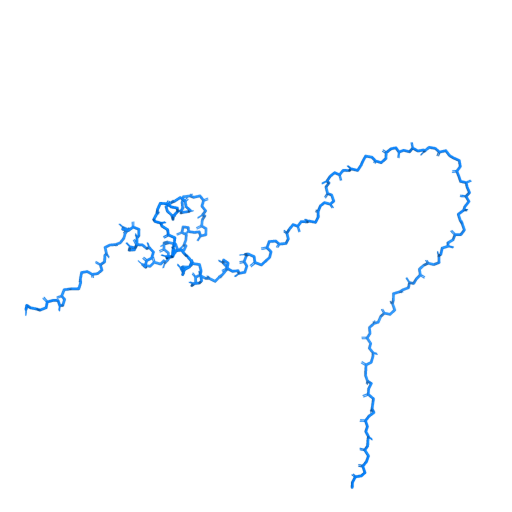0 1.00 66.12 101 ILE A C 1
ATOM 793 O O . ILE A 1 101 ? 7.029 -11.271 -19.651 1.00 66.12 101 ILE A O 1
ATOM 797 N N . ASP A 1 102 ? 7.222 -9.059 -20.053 1.00 66.94 102 ASP A N 1
ATOM 798 C CA . ASP A 1 102 ? 6.485 -9.064 -21.309 1.00 66.94 102 ASP A CA 1
ATOM 799 C C . ASP A 1 102 ? 7.362 -9.777 -22.340 1.00 66.94 102 ASP A C 1
ATOM 801 O O . ASP A 1 102 ? 8.166 -9.183 -23.053 1.00 66.94 102 ASP A O 1
ATOM 805 N N . VAL A 1 103 ? 7.214 -11.097 -22.416 1.00 63.81 103 VAL A N 1
ATOM 806 C CA . VAL A 1 103 ? 7.823 -11.970 -23.430 1.00 63.81 103 VAL A CA 1
ATOM 807 C C . VAL A 1 103 ? 7.234 -11.743 -24.833 1.00 63.81 103 VAL A C 1
ATOM 809 O O . VAL A 1 103 ? 7.469 -12.542 -25.730 1.00 63.81 103 VAL A O 1
ATOM 812 N N . ASN A 1 104 ? 6.510 -10.639 -25.047 1.00 60.31 104 ASN A N 1
ATOM 813 C CA . ASN A 1 104 ? 5.931 -10.243 -26.332 1.00 60.31 104 ASN A CA 1
ATOM 814 C C . ASN A 1 104 ? 6.708 -9.113 -27.031 1.00 60.31 104 ASN A C 1
ATOM 816 O O . ASN A 1 104 ? 6.194 -8.501 -27.965 1.00 60.31 104 ASN A O 1
ATOM 820 N N . GLY A 1 105 ? 7.946 -8.840 -26.613 1.00 60.25 105 GLY A N 1
ATOM 821 C CA . GLY A 1 105 ? 8.909 -8.133 -27.456 1.00 60.25 105 GLY A CA 1
ATOM 822 C C . GLY A 1 105 ? 9.379 -9.040 -28.595 1.00 60.25 105 GLY A C 1
ATOM 823 O O . GLY A 1 105 ? 10.471 -9.600 -28.515 1.00 60.25 105 GLY A O 1
ATOM 824 N N . GLU A 1 106 ? 8.534 -9.228 -29.613 1.00 49.97 106 GLU A N 1
ATOM 825 C CA . GLU A 1 106 ? 8.986 -9.671 -30.939 1.00 49.97 106 GLU A CA 1
ATOM 826 C C . GLU A 1 106 ? 10.028 -8.665 -31.484 1.00 49.97 106 GLU A C 1
ATOM 828 O O . GLU A 1 106 ? 9.930 -7.475 -31.166 1.00 49.97 106 GLU A O 1
ATOM 833 N N . PRO A 1 107 ? 11.041 -9.142 -32.233 1.00 60.19 107 PRO A N 1
ATOM 834 C CA . PRO A 1 107 ? 12.254 -8.398 -32.588 1.00 60.19 107 PRO A CA 1
ATOM 835 C C . PRO A 1 107 ? 12.037 -7.182 -33.498 1.00 60.19 107 PRO A C 1
ATOM 837 O O . PRO A 1 107 ? 11.117 -7.210 -34.345 1.00 60.19 107 PRO A O 1
#

Sequence (107 aa):
MKRSHSGLSSHNTCTTEPEPKKQKPDDGKRKNRLVTFTDLPKPSMAASTQVLGIPELLEMTLLHVTELPLLTLQRVYKVWRDAIEGSSRLQQKLCMKADPIDVNGEP

pLDDT: mean 70.48, std 16.76, range [40.69, 92.56]

Secondary structure (DSSP, 8-state):
---------------PPP------------------TT-SPPP-THHHHHHTT-HHHHHHHHHTS-HHHHHHHHHH-HHHHHHHHH-HHHHHHTTSS-----TT---

Radius of gyration: 31.11 Å; chains: 1; bounding box: 71×41×88 Å

Foldseek 3Di:
DDDDDDDDDDDDDDDDDDDDDDDDDDDDDDDPPPPDPPPDPDPPCPVVCVQLVDLVSLLVVLLPDQLVVLVVCLVPDPSSVVSCVPDPSSCVNNVVDPDPPPPPPDD